Protein AF-A0A2S5KNT3-F1 (afdb_monomer)

Foldseek 3Di:
DDPDDDDPPPPPPPQAALVLLVVLCVVFPVVFEALPQCGDVHGHLQQQQQAFFPPRPPDDFWPQRVPLGDRDHLVLQLVCQCAVCVSGPRGPDGHHDVDSNSSSNNRSNSVVSYPDD

Structure (mmCIF, N/CA/C/O backbone):
data_AF-A0A2S5KNT3-F1
#
_entry.id   AF-A0A2S5KNT3-F1
#
loop_
_atom_site.group_PDB
_atom_site.id
_atom_site.type_symbol
_atom_site.label_atom_id
_atom_site.label_alt_id
_atom_site.label_comp_id
_atom_site.label_asym_id
_atom_site.label_entity_id
_atom_site.label_seq_id
_atom_site.pdbx_PDB_ins_code
_atom_site.Cartn_x
_atom_site.Cartn_y
_atom_site.Cartn_z
_atom_site.occupancy
_atom_site.B_iso_or_equiv
_atom_site.auth_seq_id
_atom_site.auth_comp_id
_atom_site.auth_asym_id
_atom_site.auth_atom_id
_atom_site.pdbx_PDB_model_num
ATOM 1 N N . MET A 1 1 ? -24.097 -43.763 21.612 1.00 43.28 1 MET A N 1
ATOM 2 C CA . MET A 1 1 ? -24.177 -42.410 21.022 1.00 43.28 1 MET A CA 1
ATOM 3 C C . MET A 1 1 ? -22.873 -41.694 21.313 1.00 43.28 1 MET A C 1
ATOM 5 O O . MET A 1 1 ? -22.718 -41.144 22.391 1.00 43.28 1 MET A O 1
ATOM 9 N N . THR A 1 2 ? -21.913 -41.752 20.400 1.00 43.84 2 THR A N 1
ATOM 10 C CA . THR A 1 2 ? -20.693 -40.940 20.483 1.00 43.84 2 THR A CA 1
ATOM 11 C C . THR A 1 2 ? -20.613 -40.163 19.181 1.00 43.84 2 THR A C 1
ATOM 13 O O . THR A 1 2 ? -20.184 -40.697 18.163 1.00 43.84 2 THR A O 1
ATOM 16 N N . LEU A 1 3 ? -21.142 -38.936 19.194 1.00 51.50 3 LEU A N 1
ATOM 17 C CA . LEU A 1 3 ? -20.921 -37.983 18.114 1.00 51.50 3 LEU A CA 1
ATOM 18 C C . LEU A 1 3 ? -19.516 -37.414 18.296 1.00 51.50 3 LEU A C 1
ATOM 20 O O . LEU A 1 3 ? -19.284 -36.571 19.160 1.00 51.50 3 LEU A O 1
ATOM 24 N N . THR A 1 4 ? -18.576 -37.901 17.498 1.00 61.66 4 THR A N 1
ATOM 25 C CA . THR A 1 4 ? -17.258 -37.290 17.361 1.00 61.66 4 THR A CA 1
ATOM 26 C C . THR A 1 4 ? -17.425 -36.020 16.532 1.00 61.66 4 THR A C 1
ATOM 28 O O . THR A 1 4 ? -17.651 -36.086 15.325 1.00 61.66 4 THR A O 1
ATOM 31 N N . ALA A 1 5 ? -17.372 -34.858 17.181 1.00 61.88 5 ALA A N 1
ATOM 32 C CA . ALA A 1 5 ? -17.346 -33.574 16.496 1.00 61.88 5 ALA A CA 1
ATOM 33 C C . ALA A 1 5 ? -15.962 -33.375 15.859 1.00 61.88 5 ALA A C 1
ATOM 35 O O . ALA A 1 5 ? -14.953 -33.275 16.555 1.00 61.88 5 ALA A O 1
ATOM 36 N N . ILE A 1 6 ? -15.919 -33.344 14.528 1.00 67.56 6 ILE A N 1
ATOM 37 C CA . ILE A 1 6 ? -14.740 -32.944 13.759 1.00 67.56 6 ILE A CA 1
ATOM 38 C C . ILE A 1 6 ? -14.639 -31.422 13.867 1.00 67.56 6 ILE A C 1
ATOM 40 O O . ILE A 1 6 ? -15.461 -30.695 13.312 1.00 67.56 6 ILE A O 1
ATOM 44 N N . ALA A 1 7 ? -13.646 -30.942 14.612 1.00 60.62 7 ALA A N 1
ATOM 45 C CA . ALA A 1 7 ? -13.272 -29.539 14.605 1.00 60.62 7 ALA A CA 1
ATOM 46 C C . ALA A 1 7 ? -12.565 -29.235 13.277 1.00 60.62 7 ALA A C 1
ATOM 48 O O . ALA A 1 7 ? -11.429 -29.653 13.057 1.00 60.62 7 ALA A O 1
ATOM 49 N N . CYS A 1 8 ? -13.238 -28.510 12.383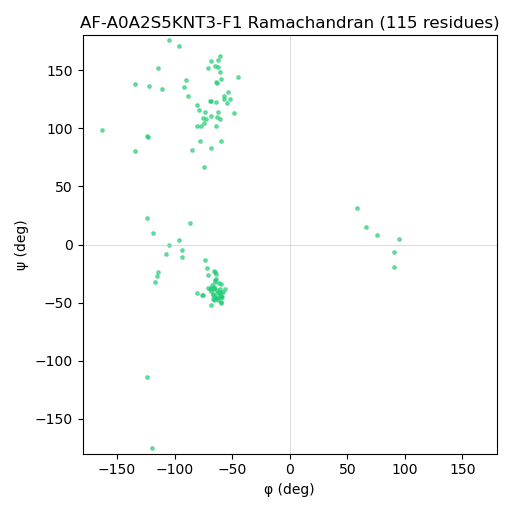 1.00 52.06 8 CYS A N 1
ATOM 50 C CA . CYS A 1 8 ? -12.571 -27.838 11.276 1.00 52.06 8 CYS A CA 1
ATOM 51 C C . CYS A 1 8 ? -11.643 -26.773 11.868 1.00 52.06 8 CYS A C 1
ATOM 53 O O . CYS A 1 8 ? -12.096 -25.705 12.277 1.00 52.06 8 CYS A O 1
ATOM 55 N N . ALA A 1 9 ? -10.346 -27.068 11.920 1.00 53.91 9 ALA A N 1
ATOM 56 C CA . ALA A 1 9 ? -9.316 -26.063 12.122 1.00 53.91 9 ALA A CA 1
ATOM 57 C C . ALA A 1 9 ? -9.271 -25.180 10.868 1.00 53.91 9 ALA A C 1
ATOM 59 O O . ALA A 1 9 ? -8.502 -25.418 9.940 1.00 53.91 9 ALA A O 1
ATOM 60 N N . GLY A 1 10 ? -10.159 -24.188 10.809 1.00 47.50 10 GLY A N 1
ATOM 61 C CA . GLY A 1 10 ? -9.961 -23.056 9.923 1.00 47.50 10 GLY A CA 1
ATOM 62 C C . GLY A 1 10 ? -8.690 -22.361 10.382 1.00 47.50 10 GLY A C 1
ATOM 63 O O . GLY A 1 10 ? -8.642 -21.857 11.503 1.00 47.50 10 GLY A O 1
ATOM 64 N N . SER A 1 11 ? -7.652 -22.382 9.549 1.00 46.19 11 SER A N 1
ATOM 65 C CA . SER A 1 11 ? -6.471 -21.546 9.725 1.00 46.19 11 SER A CA 1
ATOM 66 C C . SER A 1 11 ? -6.924 -20.091 9.702 1.00 46.19 11 SER A C 1
ATOM 68 O O . SER A 1 11 ? -7.007 -19.468 8.646 1.00 46.19 11 SER A O 1
ATOM 70 N N . ALA A 1 12 ? -7.267 -19.551 10.867 1.00 49.72 12 ALA A N 1
ATOM 71 C CA . ALA A 1 12 ? -7.262 -18.122 11.063 1.00 49.72 12 ALA A CA 1
ATOM 72 C C . ALA A 1 12 ? -5.812 -17.698 10.818 1.00 49.72 12 ALA A C 1
ATOM 74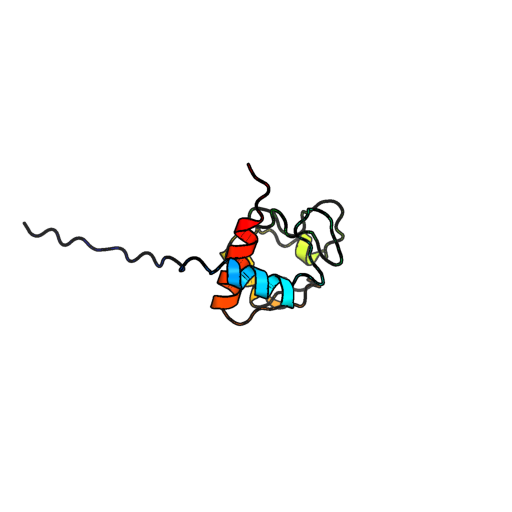 O O . ALA A 1 12 ? -4.934 -18.031 11.616 1.00 49.72 12 ALA A O 1
ATOM 75 N N . LEU A 1 13 ? -5.541 -17.024 9.695 1.00 54.09 13 LEU A N 1
ATOM 76 C CA . LEU A 1 13 ? -4.387 -16.134 9.641 1.00 54.09 13 LEU A CA 1
ATOM 77 C C . LEU A 1 13 ? -4.493 -15.294 10.913 1.00 54.09 13 LEU A C 1
ATOM 79 O O . LEU A 1 13 ? -5.486 -14.585 11.087 1.00 54.09 13 LEU A O 1
ATOM 83 N N . ALA A 1 14 ? -3.551 -15.459 11.842 1.00 56.34 14 ALA A N 1
ATOM 84 C CA . ALA A 1 14 ? -3.500 -14.603 13.013 1.00 56.34 14 ALA A CA 1
ATOM 85 C C . ALA A 1 14 ? -3.534 -13.157 12.501 1.00 56.34 14 ALA A C 1
ATOM 87 O O . ALA A 1 14 ? -2.768 -12.807 11.602 1.00 56.34 14 ALA A O 1
ATOM 88 N N . ALA A 1 15 ? -4.489 -12.363 12.985 1.00 73.25 15 ALA A N 1
ATOM 89 C CA . ALA A 1 15 ? -4.588 -10.963 12.602 1.00 73.25 15 ALA A CA 1
ATOM 90 C C . ALA A 1 15 ? -3.251 -10.285 12.945 1.00 73.25 15 ALA A C 1
ATOM 92 O O . ALA A 1 15 ? -2.785 -10.424 14.075 1.00 73.25 15 ALA A O 1
ATOM 93 N N . GLY A 1 16 ? -2.614 -9.634 11.966 1.00 91.94 16 GLY A N 1
ATOM 94 C CA . GLY A 1 16 ? -1.325 -8.966 12.165 1.00 91.94 16 GLY A CA 1
ATOM 95 C C . GLY A 1 16 ? -1.394 -7.851 13.214 1.00 91.94 16 GLY A C 1
ATOM 96 O O . GLY A 1 16 ? -2.473 -7.344 13.540 1.00 91.94 16 GLY A O 1
ATOM 97 N N . ASP A 1 17 ? -0.239 -7.443 13.733 1.00 97.44 17 ASP A N 1
ATOM 98 C CA . ASP A 1 17 ? -0.103 -6.321 14.661 1.00 97.44 17 ASP A CA 1
ATOM 99 C C . ASP A 1 17 ? -0.098 -4.994 13.886 1.00 97.44 17 ASP A C 1
ATOM 101 O O . ASP A 1 17 ? 0.904 -4.580 13.304 1.00 97.44 17 ASP A O 1
ATOM 105 N N . ALA A 1 18 ? -1.228 -4.284 13.896 1.00 97.44 18 ALA A N 1
ATOM 106 C CA . ALA A 1 18 ? -1.355 -2.990 13.223 1.00 97.44 18 ALA A CA 1
ATOM 107 C C . ALA A 1 18 ? -0.452 -1.889 13.821 1.00 97.44 18 ALA A C 1
ATOM 109 O O . ALA A 1 18 ? -0.130 -0.915 13.133 1.00 97.44 18 ALA A O 1
ATOM 110 N N . GLY A 1 19 ? -0.045 -2.011 15.089 1.00 97.94 19 GLY A N 1
ATOM 111 C CA . GLY A 1 19 ? 0.896 -1.097 15.731 1.00 97.94 19 GLY A CA 1
ATOM 112 C C . GLY A 1 19 ? 2.287 -1.232 15.123 1.00 97.94 19 GLY A C 1
ATOM 113 O O . GLY A 1 19 ? 2.836 -0.240 14.636 1.00 97.94 19 GLY A O 1
ATOM 114 N N . HIS A 1 20 ? 2.798 -2.462 15.060 1.00 98.44 20 HIS A N 1
ATOM 115 C CA . HIS A 1 20 ? 4.054 -2.768 14.372 1.00 98.44 20 HIS A CA 1
ATOM 116 C C . HIS A 1 20 ? 3.957 -2.487 12.861 1.00 98.44 20 HIS A C 1
ATOM 118 O O . HIS A 1 20 ? 4.846 -1.872 12.269 1.00 98.44 20 HIS A O 1
ATOM 124 N N . GLY A 1 21 ? 2.820 -2.804 12.239 1.00 98.50 21 GLY A N 1
ATOM 125 C CA . GLY A 1 21 ? 2.533 -2.484 10.841 1.00 98.50 21 GLY A CA 1
ATOM 126 C C . GLY A 1 21 ? 2.652 -0.996 10.510 1.00 98.50 21 GLY A C 1
ATOM 127 O O . GLY A 1 21 ? 3.175 -0.633 9.454 1.00 98.50 21 GLY A O 1
ATOM 128 N N . ARG A 1 22 ? 2.234 -0.111 11.423 1.00 98.56 22 ARG A N 1
ATOM 129 C CA . ARG A 1 22 ? 2.405 1.344 11.275 1.00 98.56 22 ARG A CA 1
ATOM 130 C C . ARG A 1 22 ? 3.879 1.756 11.302 1.00 98.56 22 ARG A C 1
ATOM 132 O O . ARG A 1 22 ? 4.273 2.676 10.578 1.00 98.56 22 ARG A O 1
ATOM 139 N N . GLU A 1 23 ? 4.691 1.118 12.138 1.00 98.69 23 GLU A N 1
ATOM 140 C CA . GLU A 1 23 ? 6.134 1.379 12.216 1.00 98.69 23 GLU A CA 1
ATOM 141 C C . GLU A 1 23 ? 6.828 0.950 10.919 1.00 98.69 23 GLU A C 1
ATOM 143 O O . GLU A 1 23 ? 7.546 1.749 10.310 1.00 98.69 23 GLU A O 1
ATOM 148 N N . LEU A 1 24 ? 6.515 -0.251 10.425 1.00 98.62 24 LEU A N 1
ATOM 149 C CA . LEU A 1 24 ? 6.991 -0.754 9.135 1.00 98.62 24 LEU A CA 1
ATOM 150 C C . LEU A 1 24 ? 6.556 0.147 7.972 1.00 98.62 24 LEU A C 1
ATOM 152 O O . LEU A 1 24 ? 7.378 0.495 7.123 1.00 98.62 24 LEU A O 1
ATOM 156 N N . PHE A 1 25 ? 5.295 0.586 7.956 1.00 98.56 25 PHE A N 1
ATOM 157 C CA . PHE A 1 25 ? 4.795 1.539 6.966 1.00 98.56 25 PHE A CA 1
ATOM 158 C C . PHE A 1 25 ? 5.586 2.849 6.996 1.00 98.56 25 PHE A C 1
ATOM 160 O O . PHE A 1 25 ? 5.976 3.377 5.952 1.00 98.56 25 PHE A O 1
ATOM 167 N N . THR A 1 26 ? 5.848 3.378 8.192 1.00 98.31 26 THR A N 1
ATOM 168 C CA . THR A 1 26 ? 6.632 4.606 8.362 1.00 98.31 26 THR A CA 1
ATOM 169 C C . THR A 1 26 ? 8.034 4.427 7.790 1.00 98.31 26 THR A C 1
ATOM 171 O O . THR A 1 26 ? 8.488 5.280 7.029 1.00 98.31 26 THR A O 1
ATOM 174 N N . ALA A 1 27 ? 8.687 3.302 8.081 1.00 98.25 27 ALA A N 1
ATOM 175 C CA . ALA A 1 27 ? 10.046 3.021 7.636 1.00 98.25 27 ALA A CA 1
ATOM 176 C C . ALA A 1 27 ? 10.166 2.749 6.125 1.00 98.25 27 ALA A C 1
ATOM 178 O O . ALA A 1 27 ? 11.151 3.155 5.512 1.00 98.25 27 ALA A O 1
ATOM 179 N N . GLN A 1 28 ? 9.189 2.063 5.522 1.00 97.81 28 GLN A N 1
ATOM 180 C CA . GLN A 1 28 ? 9.333 1.499 4.170 1.00 97.81 28 GLN A CA 1
ATOM 181 C C . GLN A 1 28 ? 8.408 2.126 3.118 1.00 97.81 28 GLN A C 1
ATOM 183 O O . GLN A 1 28 ? 8.712 2.075 1.927 1.00 97.81 28 GLN A O 1
ATOM 188 N N . CYS A 1 29 ? 7.280 2.715 3.522 1.00 98.25 29 CYS A N 1
ATOM 189 C CA . CYS A 1 29 ? 6.218 3.142 2.603 1.00 98.25 29 CYS A CA 1
ATOM 190 C C . CYS A 1 29 ? 5.993 4.661 2.605 1.00 98.25 29 CYS A C 1
ATOM 192 O O . CYS A 1 29 ? 5.649 5.232 1.566 1.00 98.25 29 CYS A O 1
ATOM 194 N N . SER A 1 30 ? 6.197 5.324 3.748 1.00 97.81 30 SER A N 1
ATOM 195 C CA . SER A 1 30 ? 5.799 6.728 3.955 1.00 97.81 30 SER A CA 1
ATOM 196 C C . SER A 1 30 ? 6.545 7.744 3.082 1.00 97.81 30 SER A C 1
ATOM 198 O O . SER A 1 30 ? 6.015 8.816 2.796 1.00 97.81 30 SER A O 1
ATOM 200 N N . ALA A 1 31 ? 7.736 7.394 2.587 1.00 97.50 31 ALA A N 1
ATOM 201 C CA . ALA A 1 31 ? 8.487 8.228 1.648 1.00 97.50 31 ALA A CA 1
ATOM 202 C C . ALA A 1 31 ? 7.760 8.413 0.303 1.00 97.50 31 ALA A C 1
ATOM 204 O O . ALA A 1 31 ? 7.976 9.408 -0.388 1.00 97.50 31 ALA A O 1
ATOM 205 N N . CYS A 1 32 ? 6.895 7.463 -0.067 1.00 98.12 32 CYS A N 1
ATOM 206 C CA . CYS A 1 32 ? 6.175 7.477 -1.337 1.00 98.12 32 CYS A CA 1
ATOM 207 C C . CYS A 1 32 ? 4.662 7.607 -1.172 1.00 98.12 32 CYS A C 1
ATOM 209 O O . CYS A 1 32 ? 4.003 8.108 -2.081 1.00 98.12 32 CYS A O 1
ATOM 211 N N . HIS A 1 33 ? 4.108 7.163 -0.046 1.00 98.19 33 HIS A N 1
ATOM 212 C CA . HIS A 1 33 ? 2.670 7.048 0.156 1.00 98.19 33 HIS A CA 1
ATOM 213 C C . HIS A 1 33 ? 2.190 7.845 1.361 1.00 98.19 33 HIS A C 1
ATOM 215 O O . HIS A 1 33 ? 2.755 7.775 2.449 1.00 98.19 33 HIS A O 1
ATOM 221 N N . THR A 1 34 ? 1.071 8.540 1.180 1.00 97.12 34 THR A N 1
ATOM 222 C CA . THR A 1 34 ? 0.338 9.181 2.275 1.00 97.12 34 THR A CA 1
ATOM 223 C C . THR A 1 34 ? -0.800 8.287 2.766 1.00 97.12 34 THR A C 1
ATOM 225 O O . THR A 1 34 ? -1.189 7.319 2.108 1.00 97.12 34 THR A O 1
ATOM 228 N N . THR A 1 35 ? -1.416 8.685 3.876 1.00 96.81 35 THR A N 1
ATOM 229 C CA . THR A 1 35 ? -2.645 8.085 4.419 1.00 96.81 35 THR A CA 1
ATOM 230 C C . THR A 1 35 ? -3.761 9.121 4.617 1.00 96.81 35 THR A C 1
ATOM 232 O O . THR A 1 35 ? -4.668 8.910 5.412 1.00 96.81 35 THR A O 1
ATOM 235 N 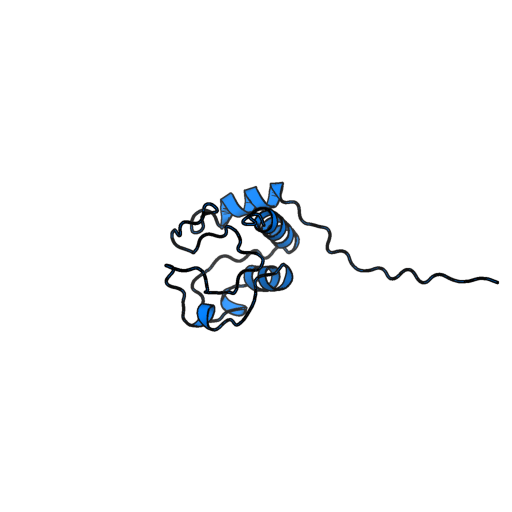N . ASN A 1 36 ? -3.707 10.248 3.892 1.00 94.12 36 ASN A N 1
ATOM 236 C CA . ASN A 1 36 ? -4.607 11.400 4.064 1.00 94.12 36 ASN A CA 1
ATOM 237 C C . ASN A 1 36 ? -5.467 11.735 2.826 1.00 94.12 36 ASN A C 1
ATOM 239 O O . ASN A 1 36 ? -6.085 12.794 2.778 1.00 94.12 36 ASN A O 1
ATOM 243 N N . GLY A 1 37 ? -5.476 10.870 1.808 1.00 92.56 37 GLY A N 1
ATOM 244 C CA . GLY A 1 37 ? -6.224 11.055 0.560 1.00 92.56 37 GLY A CA 1
ATOM 245 C C . GLY A 1 37 ? -5.468 11.764 -0.565 1.00 92.56 37 GLY A C 1
ATOM 246 O O . GLY A 1 37 ? -5.822 11.578 -1.727 1.00 92.56 37 GLY A O 1
ATOM 247 N N . SER A 1 38 ? -4.391 12.492 -0.270 1.00 92.69 38 SER A N 1
ATOM 248 C CA . SER A 1 38 ? -3.602 13.199 -1.289 1.00 92.69 38 SER A CA 1
ATOM 249 C C . SER A 1 38 ? -2.446 12.338 -1.809 1.00 92.69 38 SER A C 1
ATOM 251 O O . SER A 1 38 ? -1.754 11.727 -1.000 1.00 92.69 38 SER A O 1
ATOM 253 N N . PRO A 1 39 ? -2.175 12.267 -3.123 1.00 94.50 39 PRO A N 1
ATOM 254 C CA . PRO A 1 39 ? -1.012 11.541 -3.634 1.00 94.50 39 PRO A CA 1
ATOM 255 C C . PRO A 1 39 ? 0.316 12.229 -3.266 1.00 94.50 39 PRO A C 1
ATOM 257 O O . PRO A 1 39 ? 0.350 13.431 -3.002 1.00 94.50 39 PRO A O 1
ATOM 260 N N . LEU A 1 40 ? 1.407 11.458 -3.279 1.00 93.88 40 LEU A N 1
ATOM 261 C CA . LEU A 1 40 ? 2.789 11.943 -3.175 1.00 93.88 40 LEU A CA 1
ATOM 262 C C . LEU A 1 40 ? 3.580 11.429 -4.392 1.00 93.88 40 LEU A C 1
ATOM 264 O O . LEU A 1 40 ? 3.262 11.806 -5.517 1.00 93.88 40 LEU A O 1
ATOM 268 N N . VAL A 1 41 ? 4.569 10.548 -4.200 1.00 94.94 41 VAL A N 1
ATOM 269 C CA . VAL A 1 41 ? 5.241 9.831 -5.300 1.00 94.94 41 VAL A CA 1
ATOM 270 C C . VAL A 1 41 ?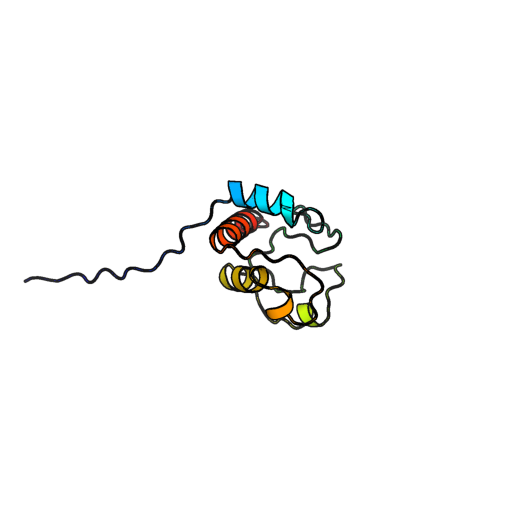 4.330 8.711 -5.803 1.00 94.94 41 VAL A C 1
ATOM 272 O O . VAL A 1 41 ? 4.171 8.514 -7.005 1.00 94.94 41 VAL A O 1
ATOM 275 N N . GLY A 1 42 ? 3.712 7.990 -4.869 1.00 95.56 42 GLY A N 1
ATOM 276 C CA . GLY A 1 42 ? 2.650 7.027 -5.107 1.00 95.56 42 GLY A CA 1
ATOM 277 C C . GLY A 1 42 ? 1.273 7.569 -4.698 1.00 95.56 42 GLY A C 1
ATOM 278 O O . GLY A 1 42 ? 1.153 8.668 -4.145 1.00 95.56 42 GLY A O 1
ATOM 279 N N . PRO A 1 43 ? 0.200 6.800 -4.954 1.00 97.06 43 PRO A N 1
ATOM 280 C CA . PRO A 1 43 ? -1.145 7.142 -4.499 1.00 97.06 43 PRO A CA 1
ATOM 281 C C . PRO A 1 43 ? -1.248 7.189 -2.973 1.00 97.06 43 PRO A C 1
ATOM 283 O O . PRO A 1 43 ? -0.488 6.525 -2.267 1.00 97.06 43 PRO A O 1
ATOM 286 N N . SER A 1 44 ? -2.261 7.886 -2.456 1.00 97.44 44 SER A N 1
ATOM 287 C CA . SER A 1 44 ? -2.638 7.714 -1.053 1.00 97.44 44 SER A CA 1
ATOM 288 C C . SER A 1 44 ? -3.122 6.285 -0.791 1.00 97.44 44 SER A C 1
ATOM 290 O O . SER A 1 44 ? -3.864 5.707 -1.594 1.00 97.44 44 SER A O 1
ATOM 292 N N . LEU A 1 45 ? -2.723 5.716 0.345 1.00 97.94 45 LEU A N 1
ATOM 293 C CA . LEU A 1 45 ? -3.134 4.382 0.788 1.00 97.94 45 LEU A CA 1
ATOM 294 C C . LEU A 1 45 ? -4.320 4.410 1.765 1.00 97.94 45 LEU A C 1
ATOM 296 O O . LEU A 1 45 ? -4.777 3.358 2.201 1.00 97.94 45 LEU A O 1
ATOM 300 N N . MET A 1 46 ? -4.888 5.592 2.032 1.00 97.00 46 MET A N 1
ATOM 301 C CA . MET A 1 46 ? -6.195 5.708 2.687 1.00 97.00 46 MET A CA 1
ATOM 302 C C . MET A 1 46 ? -7.254 4.953 1.874 1.00 97.00 46 MET A C 1
ATOM 304 O O . MET A 1 46 ? -7.349 5.153 0.661 1.00 97.00 46 MET A O 1
ATOM 308 N N . GLY A 1 47 ? -8.006 4.060 2.518 1.00 96.31 47 GLY A N 1
ATOM 309 C CA . GLY A 1 47 ? -9.015 3.210 1.882 1.00 96.31 47 GLY A CA 1
ATOM 310 C C . GLY A 1 47 ? -8.462 2.325 0.762 1.00 96.31 47 GLY A C 1
ATOM 311 O O . GLY A 1 47 ? -9.141 2.129 -0.242 1.00 96.31 47 GLY A O 1
ATOM 312 N N . VAL A 1 48 ? -7.199 1.880 0.846 1.00 97.75 48 VAL A N 1
ATOM 313 C CA . VAL A 1 48 ? -6.627 0.995 -0.184 1.00 97.75 48 VAL A CA 1
ATOM 314 C C . VAL A 1 48 ? -7.254 -0.392 -0.152 1.00 97.75 48 VAL A C 1
ATOM 316 O O . VAL A 1 48 ? -7.524 -0.947 -1.211 1.00 97.75 48 VAL A O 1
ATOM 319 N N . VAL A 1 49 ? -7.536 -0.927 1.038 1.00 97.25 49 VAL A N 1
ATOM 320 C CA . VAL A 1 49 ? -8.229 -2.208 1.187 1.00 97.25 49 VAL A CA 1
ATOM 321 C C . VAL A 1 49 ? -9.673 -2.045 0.707 1.00 97.25 49 VAL A C 1
ATOM 323 O O . VAL A 1 49 ? -10.392 -1.167 1.177 1.00 97.25 49 VAL A O 1
ATOM 326 N N . GLY A 1 50 ? -10.075 -2.869 -0.256 1.00 96.38 50 GLY A N 1
ATOM 327 C CA . GLY A 1 50 ? -11.346 -2.805 -0.976 1.00 96.38 50 GLY A CA 1
ATOM 328 C C . GLY A 1 50 ? -11.313 -1.955 -2.251 1.00 96.38 50 GLY A C 1
ATOM 329 O O . GLY A 1 50 ? -12.284 -1.959 -3.006 1.00 96.38 50 GLY A O 1
ATOM 330 N N . ARG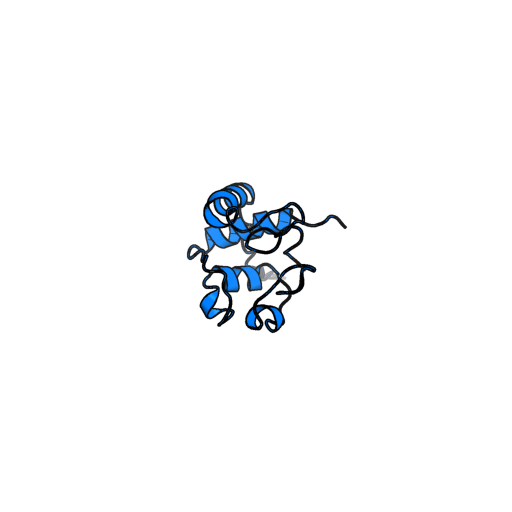 A 1 51 ? -10.214 -1.246 -2.542 1.00 97.38 51 ARG A N 1
ATOM 331 C CA . ARG A 1 51 ? -10.088 -0.433 -3.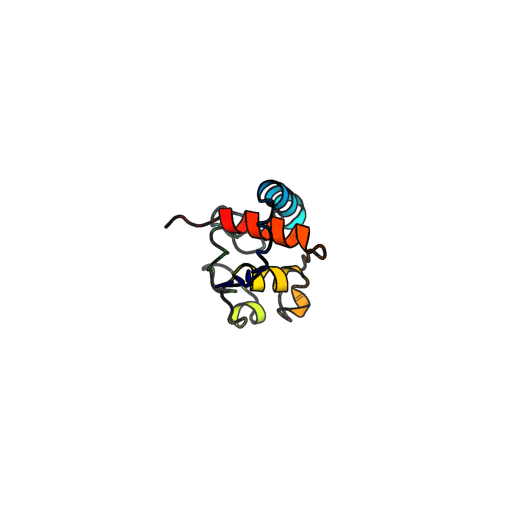759 1.00 97.38 51 ARG A CA 1
ATOM 332 C C . ARG A 1 51 ? -9.504 -1.247 -4.910 1.00 97.38 51 ARG A C 1
ATOM 334 O O . ARG A 1 51 ? -8.563 -2.013 -4.730 1.00 97.38 51 ARG A O 1
ATOM 341 N N . HIS A 1 52 ? -10.009 -1.014 -6.119 1.00 98.00 52 HIS A N 1
ATOM 342 C CA . HIS A 1 52 ? -9.440 -1.597 -7.331 1.00 98.00 52 HIS A CA 1
ATOM 343 C C . HIS A 1 52 ? -8.009 -1.093 -7.581 1.00 98.00 52 HIS A C 1
ATOM 345 O O . HIS A 1 52 ? -7.720 0.099 -7.398 1.00 98.00 52 HIS A O 1
ATOM 351 N N . ALA A 1 53 ? -7.103 -1.959 -8.022 1.00 97.94 53 ALA A N 1
ATOM 352 C CA . ALA A 1 53 ? -5.751 -1.547 -8.373 1.00 97.94 53 ALA A CA 1
ATOM 353 C C . ALA A 1 53 ? -5.765 -0.492 -9.493 1.00 97.94 53 ALA A C 1
ATOM 355 O O . ALA A 1 53 ? -6.621 -0.492 -10.375 1.00 97.94 53 ALA A O 1
ATOM 356 N N . GLY A 1 54 ? -4.849 0.478 -9.402 1.00 97.25 54 GLY A N 1
ATOM 357 C CA . GLY A 1 54 ? -4.702 1.522 -10.418 1.00 97.25 54 GLY A CA 1
ATOM 358 C C . GLY A 1 54 ? -5.874 2.506 -10.555 1.00 97.25 54 GLY A C 1
ATOM 359 O O . GLY A 1 54 ? -5.935 3.208 -11.562 1.00 97.25 54 GLY A O 1
ATOM 360 N N . SER A 1 55 ? -6.796 2.573 -9.584 1.00 96.38 55 SER A N 1
ATOM 361 C CA . SER A 1 55 ? -8.075 3.292 -9.747 1.00 96.38 55 SER A CA 1
ATOM 362 C C . SER A 1 55 ? -8.220 4.621 -8.993 1.00 96.38 55 SER A C 1
ATOM 364 O O . SER A 1 55 ? -9.196 5.334 -9.215 1.00 96.38 55 SER A O 1
ATOM 366 N N . LEU A 1 56 ? -7.278 4.996 -8.113 1.00 95.50 56 LEU A N 1
ATOM 367 C CA . LEU A 1 56 ? -7.369 6.288 -7.412 1.00 95.50 56 LEU A CA 1
ATOM 368 C C . LEU A 1 56 ? -7.278 7.447 -8.418 1.00 95.50 56 LEU A C 1
ATOM 370 O O . LEU A 1 56 ? -6.290 7.566 -9.145 1.00 95.50 56 LEU A O 1
ATOM 374 N N . ALA A 1 57 ? -8.293 8.309 -8.440 1.00 91.62 57 ALA A N 1
ATOM 375 C CA . ALA A 1 57 ? -8.348 9.446 -9.351 1.00 91.62 57 ALA A CA 1
ATOM 376 C C . ALA A 1 57 ? -7.166 10.413 -9.146 1.00 91.62 57 ALA A C 1
ATOM 378 O O . ALA A 1 57 ? -6.660 10.579 -8.038 1.00 91.62 57 ALA A O 1
ATOM 379 N N . GLY A 1 58 ? -6.733 11.064 -10.230 1.00 89.12 58 GLY A N 1
ATOM 380 C CA . GLY A 1 58 ? -5.655 12.060 -10.190 1.00 89.12 58 GLY A CA 1
ATOM 381 C C . GLY A 1 58 ? -4.238 11.487 -10.058 1.00 89.12 58 GLY A C 1
ATOM 382 O O . GLY A 1 58 ? -3.296 12.256 -9.891 1.00 89.12 58 GLY A O 1
ATOM 383 N N . VAL A 1 59 ? -4.065 10.162 -10.152 1.00 93.69 59 VAL A N 1
ATOM 384 C CA . VAL A 1 59 ? -2.756 9.494 -10.089 1.00 93.69 59 VAL A CA 1
ATOM 385 C C . VAL A 1 59 ? -2.377 8.898 -11.444 1.00 93.69 59 VAL A C 1
ATOM 387 O O . VAL A 1 59 ? -3.158 8.194 -12.086 1.00 93.69 59 VAL A O 1
ATOM 390 N N . ASN A 1 60 ? -1.134 9.134 -11.865 1.00 93.38 60 ASN A N 1
ATOM 391 C CA . ASN A 1 60 ? -0.574 8.572 -13.092 1.00 93.38 60 ASN A CA 1
ATOM 392 C C . ASN A 1 60 ? -0.003 7.170 -12.846 1.00 93.38 60 ASN A C 1
ATOM 394 O O . ASN A 1 60 ? 1.198 6.991 -12.667 1.00 93.38 60 ASN A O 1
ATOM 398 N N . TYR A 1 61 ? -0.875 6.163 -12.838 1.00 96.75 61 TYR A N 1
ATOM 399 C CA . TYR A 1 61 ? -0.456 4.762 -12.756 1.00 96.75 61 TYR A CA 1
ATOM 400 C C . TYR A 1 61 ? 0.205 4.264 -14.043 1.00 96.75 61 TYR A C 1
ATOM 402 O O . TYR A 1 61 ? -0.152 4.695 -15.145 1.00 96.75 61 TYR A O 1
ATOM 410 N N . THR A 1 62 ? 1.095 3.278 -13.903 1.00 97.50 62 THR A N 1
ATOM 411 C CA . THR A 1 62 ? 1.601 2.507 -15.043 1.00 97.50 62 THR A CA 1
ATOM 412 C C . THR A 1 62 ? 0.463 1.746 -15.721 1.00 97.50 62 THR A C 1
ATOM 414 O O . THR A 1 62 ? -0.530 1.382 -15.085 1.00 97.50 62 THR A O 1
ATOM 417 N N . GLN A 1 63 ? 0.610 1.466 -17.020 1.00 97.81 63 GLN A N 1
ATOM 418 C CA . GLN A 1 63 ? -0.382 0.671 -17.748 1.00 97.81 63 GLN A CA 1
ATOM 419 C C . GLN A 1 63 ? -0.544 -0.728 -17.136 1.00 97.81 63 GLN A C 1
ATOM 421 O O . GLN A 1 63 ? -1.659 -1.244 -17.089 1.00 97.81 63 GLN A O 1
ATOM 426 N N . ALA A 1 64 ? 0.546 -1.302 -16.615 1.00 97.94 64 ALA A N 1
ATOM 427 C CA . ALA A 1 64 ? 0.529 -2.583 -15.921 1.00 97.94 64 ALA A CA 1
ATOM 428 C C . ALA A 1 64 ? -0.398 -2.551 -14.697 1.00 97.94 64 ALA A C 1
ATOM 430 O O . ALA A 1 64 ? -1.291 -3.385 -14.606 1.00 97.94 64 ALA A O 1
ATOM 431 N N . LEU A 1 65 ? -0.271 -1.549 -13.814 1.00 97.19 65 LEU A N 1
ATOM 432 C CA . LEU A 1 65 ? -1.148 -1.436 -12.642 1.00 97.19 65 LEU A CA 1
ATOM 433 C C . LEU A 1 65 ? -2.609 -1.164 -13.011 1.00 97.19 65 LEU A C 1
ATOM 435 O O . LEU A 1 65 ? -3.497 -1.685 -12.351 1.00 97.19 65 LEU A O 1
ATOM 439 N N . LYS A 1 66 ? -2.866 -0.356 -14.050 1.00 96.94 66 LYS A N 1
ATOM 440 C CA . LYS A 1 66 ? -4.237 -0.090 -14.529 1.00 96.94 66 LYS A CA 1
ATOM 441 C C . LYS A 1 66 ? -4.916 -1.335 -15.096 1.00 96.94 66 LYS A C 1
ATOM 443 O O . LYS A 1 66 ? -6.134 -1.431 -15.050 1.00 96.94 66 LYS A O 1
ATOM 448 N N . SER A 1 67 ? -4.126 -2.246 -15.660 1.00 97.25 67 SER A N 1
ATOM 449 C CA . SER A 1 67 ? -4.613 -3.494 -16.261 1.00 97.25 67 SER A CA 1
ATOM 450 C C . SER A 1 67 ? -4.591 -4.662 -15.269 1.00 97.25 67 SER A C 1
ATOM 452 O O . SER A 1 67 ? -5.022 -5.758 -15.615 1.00 97.25 67 SER A O 1
ATOM 454 N N . TYR A 1 68 ? -4.065 -4.448 -14.058 1.00 95.81 68 TYR A N 1
ATOM 455 C CA . TYR A 1 68 ? -4.031 -5.443 -12.994 1.00 95.81 68 TYR A CA 1
ATOM 456 C C . TYR A 1 68 ? -5.420 -5.510 -12.350 1.00 95.81 68 TYR A C 1
ATOM 458 O O . TYR A 1 68 ? -5.736 -4.743 -11.445 1.00 95.81 68 TYR A O 1
ATOM 466 N N . ASP A 1 69 ? -6.276 -6.371 -12.900 1.00 96.19 69 ASP A N 1
ATOM 467 C CA . ASP A 1 69 ? -7.711 -6.468 -12.605 1.00 96.19 69 ASP A CA 1
ATOM 468 C C . ASP A 1 69 ? -7.992 -7.127 -11.243 1.00 96.19 69 ASP A C 1
ATOM 470 O O . ASP A 1 69 ? -8.450 -8.264 -11.144 1.00 96.19 69 ASP A O 1
ATOM 474 N N . VAL A 1 70 ? -7.606 -6.434 -10.171 1.00 97.75 70 VAL A N 1
ATOM 475 C CA . VAL A 1 70 ? -7.661 -6.926 -8.793 1.00 97.75 70 VAL A CA 1
ATOM 476 C C . VAL A 1 70 ? -8.239 -5.857 -7.874 1.00 97.75 70 VAL A C 1
ATOM 478 O O . VAL A 1 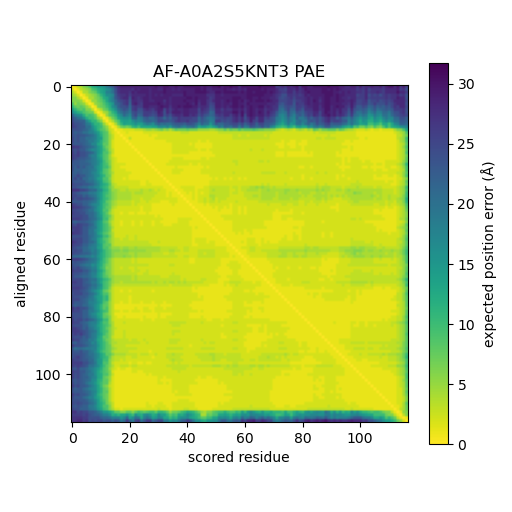70 ? -7.869 -4.682 -7.932 1.00 97.75 70 VAL A O 1
ATOM 481 N N . VAL A 1 71 ? -9.101 -6.290 -6.957 1.00 98.31 71 VAL A N 1
ATOM 482 C CA . VAL A 1 71 ? -9.480 -5.521 -5.768 1.00 98.31 71 VAL A CA 1
ATOM 483 C C . VAL A 1 71 ? -8.493 -5.842 -4.654 1.00 98.31 71 VAL A C 1
ATOM 485 O O . VAL A 1 71 ? -8.279 -7.012 -4.348 1.00 98.31 71 VAL A O 1
ATOM 488 N N 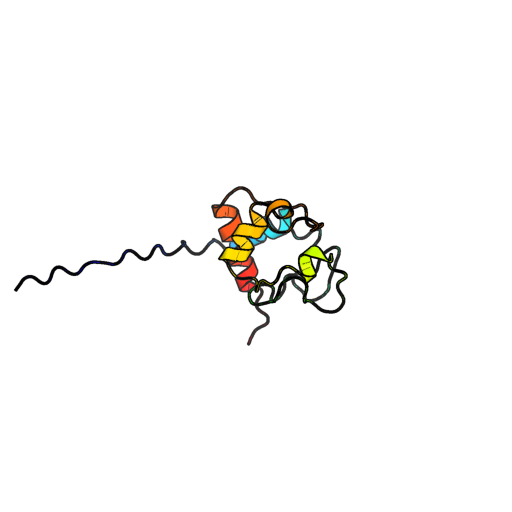. TRP A 1 72 ? -7.901 -4.817 -4.041 1.00 98.06 72 TRP A N 1
ATOM 489 C CA . TRP A 1 72 ? -6.952 -5.021 -2.953 1.00 98.06 72 TRP A CA 1
ATOM 490 C C . TRP A 1 72 ? -7.644 -5.570 -1.707 1.00 98.06 72 TRP A C 1
ATOM 492 O O . TRP A 1 72 ? -8.374 -4.870 -1.014 1.00 98.06 72 TRP A O 1
ATOM 502 N N . ASP A 1 73 ? -7.359 -6.816 -1.390 1.00 97.38 73 ASP A N 1
ATOM 503 C CA . ASP A 1 73 ? -7.676 -7.496 -0.142 1.00 97.38 73 ASP A CA 1
ATOM 504 C C . ASP A 1 73 ? -6.379 -7.964 0.539 1.00 97.38 73 ASP A C 1
ATOM 506 O O . ASP A 1 73 ? -5.273 -7.665 0.084 1.00 97.38 73 ASP A O 1
ATOM 510 N N . ALA A 1 74 ? -6.490 -8.695 1.650 1.00 96.62 74 ALA A N 1
ATOM 511 C CA . ALA A 1 74 ? -5.307 -9.178 2.359 1.00 96.62 74 ALA A CA 1
ATOM 512 C C . ALA A 1 74 ? -4.433 -10.109 1.495 1.00 96.62 74 ALA A C 1
ATOM 514 O O . ALA A 1 74 ? -3.211 -10.019 1.552 1.00 96.62 74 ALA A O 1
ATOM 515 N N . ALA A 1 75 ? -5.032 -10.974 0.672 1.00 97.81 75 ALA A N 1
ATOM 516 C CA . ALA A 1 75 ? -4.300 -11.973 -0.108 1.00 97.81 75 ALA A CA 1
ATOM 517 C C . ALA A 1 75 ? -3.568 -11.354 -1.310 1.00 97.81 75 ALA A C 1
ATOM 519 O O . ALA A 1 75 ? -2.402 -11.660 -1.582 1.00 97.81 75 ALA A O 1
ATOM 520 N N . SER A 1 76 ? -4.236 -10.451 -2.023 1.00 98.50 76 SER A N 1
ATOM 521 C CA . SER A 1 76 ? -3.647 -9.711 -3.140 1.00 98.50 76 SER A CA 1
ATOM 522 C C . SER A 1 76 ? -2.575 -8.728 -2.675 1.00 98.50 76 SER A C 1
ATOM 524 O O . SER A 1 76 ? -1.545 -8.610 -3.343 1.00 98.50 76 SER A O 1
ATOM 526 N N . LEU A 1 77 ? -2.755 -8.077 -1.519 1.00 98.44 77 LEU A N 1
ATOM 527 C CA . LEU A 1 77 ? -1.710 -7.251 -0.910 1.00 98.44 77 LEU A CA 1
ATOM 528 C C . LEU A 1 77 ? -0.516 -8.096 -0.456 1.00 98.44 77 LEU A C 1
ATOM 530 O O . LEU A 1 77 ? 0.614 -7.701 -0.724 1.00 98.44 77 LEU A O 1
ATOM 534 N N . ASP A 1 78 ? -0.731 -9.263 0.158 1.00 98.50 78 ASP A N 1
ATOM 535 C CA . ASP A 1 78 ? 0.361 -10.173 0.542 1.00 98.50 78 ASP A CA 1
ATOM 536 C C . ASP A 1 78 ? 1.178 -10.619 -0.682 1.00 98.50 78 ASP A C 1
ATOM 538 O O . ASP A 1 78 ? 2.410 -10.525 -0.690 1.00 98.50 78 ASP A O 1
ATOM 542 N N . THR A 1 79 ? 0.488 -11.000 -1.761 1.00 98.19 79 THR A N 1
ATOM 543 C CA . THR A 1 79 ? 1.114 -11.379 -3.037 1.00 98.19 79 THR A CA 1
ATOM 544 C C . THR A 1 79 ? 1.933 -10.224 -3.612 1.00 98.19 79 THR A C 1
ATOM 546 O O . THR A 1 79 ? 3.102 -10.394 -3.964 1.00 98.19 79 THR A O 1
ATOM 549 N N . PHE A 1 80 ? 1.344 -9.029 -3.680 1.00 98.50 80 PHE A N 1
ATOM 550 C CA . PHE A 1 80 ? 2.004 -7.858 -4.247 1.00 98.50 80 PHE A CA 1
ATOM 551 C C . PHE A 1 80 ? 3.203 -7.405 -3.409 1.00 98.50 80 PHE A C 1
ATOM 553 O O . PHE A 1 80 ? 4.269 -7.145 -3.961 1.00 98.50 80 PHE A O 1
ATOM 560 N N . LEU A 1 81 ? 3.066 -7.366 -2.081 1.00 98.44 81 LEU A N 1
ATOM 561 C CA . LEU A 1 81 ? 4.132 -6.964 -1.163 1.00 98.44 81 LEU A CA 1
ATOM 562 C C . LEU A 1 81 ? 5.244 -8.015 -1.053 1.00 98.44 81 LEU A C 1
ATOM 564 O O . LEU A 1 81 ? 6.361 -7.660 -0.685 1.00 98.44 81 LEU A O 1
ATOM 568 N N . THR A 1 82 ? 4.997 -9.279 -1.409 1.00 98.44 82 THR A N 1
ATOM 569 C CA . THR A 1 82 ? 6.066 -10.289 -1.510 1.00 98.44 82 THR A CA 1
ATOM 570 C C . THR A 1 82 ? 7.064 -9.921 -2.608 1.00 98.44 82 THR A C 1
ATOM 572 O O . THR A 1 82 ? 8.274 -9.992 -2.395 1.00 98.44 82 THR A O 1
ATOM 575 N N . SER A 1 83 ? 6.575 -9.521 -3.786 1.00 98.12 83 SER A N 1
ATOM 576 C CA . SER A 1 83 ? 7.414 -9.059 -4.896 1.00 98.12 83 SER A CA 1
ATOM 577 C C . SER A 1 83 ? 6.583 -8.282 -5.927 1.00 98.12 83 SER A C 1
ATOM 579 O O . SER A 1 83 ? 5.959 -8.896 -6.801 1.00 98.12 83 SER A O 1
ATOM 581 N N . PRO A 1 84 ? 6.592 -6.936 -5.892 1.00 98.00 84 PRO A N 1
ATOM 582 C CA . PRO A 1 84 ? 5.755 -6.133 -6.782 1.00 98.00 84 PRO A CA 1
ATOM 583 C C . PRO A 1 84 ? 6.063 -6.350 -8.262 1.00 98.00 84 PRO A C 1
ATOM 585 O O . PRO A 1 84 ? 5.150 -6.440 -9.078 1.00 98.00 84 PRO A O 1
ATOM 588 N N . PHE A 1 85 ? 7.346 -6.465 -8.617 1.00 98.00 85 PHE A N 1
ATOM 589 C CA . PHE A 1 85 ? 7.767 -6.651 -10.007 1.00 98.00 85 PHE A CA 1
ATOM 590 C C . PHE A 1 85 ? 7.426 -8.038 -10.555 1.00 98.00 85 PHE A C 1
ATOM 592 O O . PHE A 1 85 ? 7.248 -8.171 -11.764 1.00 98.00 85 PHE A O 1
ATOM 599 N N . ALA A 1 86 ? 7.316 -9.053 -9.692 1.00 97.81 86 ALA A N 1
ATOM 600 C CA . ALA A 1 86 ? 6.847 -10.373 -10.100 1.00 97.81 86 ALA A CA 1
ATOM 601 C C . ALA A 1 86 ? 5.315 -10.423 -10.192 1.00 97.81 86 ALA A C 1
ATOM 603 O O . ALA A 1 86 ? 4.784 -10.977 -11.150 1.00 97.81 86 ALA A O 1
ATOM 604 N N . ALA A 1 87 ? 4.614 -9.823 -9.226 1.00 97.25 87 ALA A N 1
ATOM 605 C CA . ALA A 1 87 ? 3.153 -9.796 -9.192 1.00 97.25 87 ALA A CA 1
ATOM 606 C C . ALA A 1 87 ? 2.559 -8.935 -10.318 1.00 97.25 87 ALA A C 1
ATOM 608 O O . ALA A 1 87 ? 1.568 -9.315 -10.937 1.00 97.25 87 ALA A O 1
ATOM 609 N N . VAL A 1 88 ? 3.177 -7.785 -10.607 1.00 98.12 88 VAL A N 1
ATOM 610 C CA . VAL A 1 88 ? 2.727 -6.846 -11.641 1.00 98.12 88 VAL A CA 1
ATOM 611 C C . VAL A 1 88 ? 3.919 -6.396 -12.492 1.00 98.12 88 VAL A C 1
ATOM 613 O O . VAL A 1 88 ? 4.455 -5.303 -12.281 1.00 98.12 88 VAL A O 1
ATOM 616 N N . PRO A 1 89 ? 4.363 -7.206 -13.470 1.00 98.19 89 PRO A N 1
ATOM 617 C CA . PRO A 1 89 ? 5.448 -6.821 -14.368 1.00 98.19 89 PRO A CA 1
ATOM 618 C C . PRO A 1 89 ? 5.157 -5.483 -15.063 1.00 98.19 89 PRO A C 1
ATOM 620 O O . PRO A 1 89 ? 4.141 -5.324 -15.737 1.00 98.19 89 PRO A O 1
ATOM 623 N N . GLY A 1 90 ? 6.041 -4.498 -14.876 1.00 97.62 90 GLY A N 1
ATOM 624 C CA . GLY A 1 90 ? 5.845 -3.121 -15.352 1.00 97.62 90 GLY A CA 1
ATOM 625 C C . GLY A 1 90 ? 5.239 -2.157 -14.322 1.00 97.62 90 GLY A C 1
ATOM 626 O O . GLY A 1 90 ? 4.964 -1.001 -14.654 1.00 97.62 90 GLY A O 1
ATOM 627 N N . THR A 1 91 ? 5.032 -2.583 -13.070 1.00 97.75 91 THR A N 1
ATOM 628 C CA . THR A 1 91 ? 4.911 -1.642 -11.945 1.00 97.75 91 THR A CA 1
ATOM 629 C C . THR A 1 91 ? 6.226 -0.897 -11.718 1.00 97.75 91 THR A C 1
ATOM 631 O O . THR A 1 91 ? 7.302 -1.401 -12.029 1.00 97.75 91 THR A O 1
ATOM 634 N N . THR A 1 92 ? 6.141 0.304 -11.153 1.00 96.38 92 THR A N 1
ATOM 635 C CA . THR A 1 92 ? 7.297 1.102 -10.721 1.00 96.38 92 THR A CA 1
ATOM 636 C C . THR A 1 92 ? 7.483 1.104 -9.205 1.00 96.38 92 THR A C 1
ATOM 638 O O . THR A 1 92 ? 8.419 1.735 -8.725 1.00 96.38 92 THR A O 1
ATOM 641 N N . MET A 1 93 ? 6.626 0.417 -8.438 1.00 97.31 93 MET A N 1
ATOM 642 C CA . MET A 1 93 ? 6.777 0.310 -6.984 1.00 97.31 93 MET A CA 1
ATOM 643 C C . MET A 1 93 ? 7.852 -0.736 -6.638 1.00 97.31 93 MET A C 1
ATOM 645 O O . MET A 1 93 ? 7.630 -1.911 -6.920 1.00 97.31 93 MET A O 1
ATOM 649 N N . PRO A 1 94 ? 8.989 -0.359 -6.019 1.00 95.75 94 PRO A N 1
ATOM 650 C CA . PRO A 1 94 ? 10.120 -1.272 -5.834 1.00 95.75 94 PRO A CA 1
ATOM 651 C C . PRO A 1 94 ? 10.121 -2.007 -4.487 1.00 95.75 94 PRO A C 1
ATOM 653 O O . PRO A 1 94 ? 10.936 -2.901 -4.277 1.00 95.75 94 PRO A O 1
ATOM 656 N N . ILE A 1 95 ? 9.262 -1.602 -3.549 1.00 96.56 95 ILE A N 1
ATOM 657 C CA . ILE A 1 95 ? 9.327 -2.059 -2.159 1.00 96.56 95 ILE A CA 1
ATOM 658 C C . ILE A 1 95 ? 8.685 -3.438 -2.023 1.00 96.56 95 ILE A C 1
ATOM 660 O O . ILE A 1 95 ? 7.495 -3.600 -2.282 1.00 96.56 95 ILE A O 1
ATOM 664 N N . SER A 1 96 ? 9.479 -4.407 -1.574 1.00 97.38 96 SER A N 1
ATOM 665 C CA . SER A 1 96 ? 9.025 -5.738 -1.166 1.00 97.38 96 SER A CA 1
ATOM 666 C C . SER A 1 96 ? 9.258 -5.931 0.329 1.00 97.38 96 SER A C 1
ATOM 668 O O . SER A 1 96 ? 10.179 -5.348 0.899 1.00 97.38 96 SER A O 1
ATOM 670 N N . ILE A 1 97 ? 8.431 -6.762 0.954 1.00 97.88 97 ILE A N 1
ATOM 671 C CA . ILE A 1 97 ? 8.512 -7.140 2.363 1.00 97.88 97 ILE A CA 1
ATOM 672 C C . ILE A 1 97 ? 8.613 -8.675 2.398 1.00 97.88 97 ILE A C 1
ATOM 674 O O . ILE A 1 97 ? 7.595 -9.366 2.340 1.00 97.88 97 ILE A O 1
ATOM 678 N N . PRO A 1 98 ? 9.828 -9.255 2.426 1.00 94.50 98 PRO A N 1
ATOM 679 C CA . PRO A 1 98 ? 10.004 -10.708 2.321 1.00 94.50 98 PRO A CA 1
ATOM 680 C C . PRO A 1 98 ? 9.421 -11.496 3.503 1.00 94.50 98 PRO A C 1
ATOM 682 O O . PRO A 1 98 ? 8.940 -12.617 3.324 1.00 94.50 98 PRO A O 1
ATOM 685 N N . SER A 1 99 ? 9.435 -10.905 4.701 1.00 97.44 99 SER A N 1
ATOM 686 C CA . SER A 1 99 ? 8.871 -11.497 5.916 1.00 97.44 99 SER A CA 1
ATOM 687 C C . SER A 1 99 ? 7.344 -11.562 5.831 1.00 97.44 99 SER A C 1
ATOM 689 O O . SER A 1 99 ? 6.677 -10.546 5.640 1.00 97.44 99 SER A O 1
ATOM 691 N N . ALA A 1 100 ? 6.781 -12.763 5.978 1.00 97.31 100 ALA A N 1
ATOM 692 C CA . ALA A 1 100 ? 5.333 -12.960 5.943 1.00 97.31 100 ALA A CA 1
ATOM 693 C C . ALA A 1 100 ? 4.622 -12.324 7.150 1.00 97.31 100 ALA A C 1
ATOM 695 O O . ALA A 1 100 ? 3.523 -11.799 6.990 1.00 97.31 100 ALA A O 1
ATOM 696 N N . SER A 1 101 ? 5.249 -12.324 8.334 1.00 97.75 101 SER A N 1
ATOM 697 C CA . SER A 1 101 ? 4.699 -11.641 9.513 1.00 97.75 101 SER A CA 1
ATOM 698 C C . SER A 1 101 ? 4.650 -10.132 9.301 1.00 97.75 101 SER A C 1
ATOM 700 O O . SER A 1 101 ? 3.615 -9.518 9.520 1.00 97.75 101 SER A O 1
ATOM 702 N N . ASP A 1 102 ? 5.721 -9.547 8.765 1.00 98.31 102 ASP A N 1
ATOM 703 C CA . ASP A 1 102 ? 5.806 -8.101 8.545 1.00 98.31 102 ASP A CA 1
ATOM 704 C C . ASP A 1 102 ? 4.784 -7.646 7.495 1.00 98.31 102 ASP A C 1
ATOM 706 O O . ASP A 1 102 ? 4.182 -6.580 7.622 1.00 98.31 102 ASP A O 1
ATOM 710 N N . ARG A 1 103 ? 4.543 -8.468 6.461 1.00 98.44 103 ARG A N 1
ATOM 711 C CA . ARG A 1 103 ? 3.454 -8.218 5.507 1.00 98.44 103 ARG A CA 1
ATOM 712 C C . ARG A 1 103 ? 2.097 -8.255 6.186 1.00 98.44 103 ARG A C 1
ATOM 714 O O . ARG A 1 103 ? 1.309 -7.340 5.964 1.00 98.44 103 ARG A O 1
ATOM 721 N N . ALA A 1 104 ? 1.828 -9.274 7.001 1.00 98.31 104 ALA A N 1
ATOM 722 C CA . ALA A 1 104 ? 0.570 -9.380 7.730 1.00 98.31 104 ALA A CA 1
ATOM 723 C C . ALA A 1 104 ? 0.338 -8.159 8.637 1.00 98.31 104 ALA A C 1
ATOM 725 O O . ALA A 1 104 ? -0.767 -7.617 8.648 1.00 98.31 104 ALA A O 1
ATOM 726 N N . ASP A 1 105 ? 1.379 -7.676 9.315 1.00 98.62 105 ASP A N 1
ATOM 727 C CA . ASP A 1 105 ? 1.328 -6.488 10.173 1.00 98.62 105 ASP A CA 1
ATOM 728 C C . ASP A 1 105 ? 1.050 -5.212 9.362 1.00 98.62 105 ASP A C 1
ATOM 730 O O . ASP A 1 105 ? 0.144 -4.442 9.693 1.00 98.62 105 ASP A O 1
ATOM 734 N N . VAL A 1 106 ? 1.764 -4.996 8.248 1.00 98.44 106 VAL A N 1
ATOM 735 C CA . VAL A 1 106 ? 1.507 -3.853 7.349 1.00 98.44 106 VAL A CA 1
ATOM 736 C C . VAL A 1 106 ? 0.088 -3.906 6.788 1.00 98.44 106 VAL A C 1
ATOM 738 O O . VAL A 1 106 ? -0.596 -2.885 6.769 1.00 98.44 106 VAL A O 1
ATOM 741 N N . ILE A 1 107 ? -0.389 -5.076 6.363 1.00 98.06 107 ILE A N 1
ATOM 742 C CA . ILE A 1 107 ? -1.755 -5.250 5.856 1.00 98.06 107 ILE A CA 1
ATOM 743 C C . ILE A 1 107 ? -2.779 -4.953 6.957 1.00 98.06 107 ILE A C 1
ATOM 745 O O . ILE A 1 107 ? -3.753 -4.247 6.687 1.00 98.06 107 ILE A O 1
ATOM 749 N N . ALA A 1 108 ? -2.543 -5.410 8.190 1.00 97.62 108 ALA A N 1
ATOM 750 C CA . ALA A 1 108 ? -3.390 -5.089 9.336 1.00 97.62 108 ALA A CA 1
ATOM 751 C C . ALA A 1 108 ? -3.452 -3.573 9.584 1.00 97.62 108 ALA A C 1
ATOM 753 O O . ALA A 1 108 ? -4.534 -3.032 9.800 1.00 97.62 108 ALA A O 1
ATOM 754 N N . TYR A 1 109 ? -2.328 -2.859 9.461 1.00 98.06 109 TYR A N 1
ATOM 755 C CA . TYR A 1 109 ? -2.322 -1.394 9.509 1.00 98.06 109 TYR A CA 1
ATOM 756 C C . TYR A 1 109 ? -3.111 -0.763 8.350 1.00 98.06 109 TYR A C 1
ATOM 758 O O . TYR A 1 109 ? -3.935 0.122 8.573 1.00 98.06 109 TYR A O 1
ATOM 766 N N . LEU A 1 110 ? -2.927 -1.225 7.110 1.00 97.50 110 LEU A N 1
ATOM 767 C CA . LEU A 1 110 ? -3.668 -0.695 5.957 1.00 97.50 110 LEU A CA 1
ATOM 768 C C . LEU A 1 110 ? -5.186 -0.893 6.095 1.00 97.50 110 LEU A C 1
ATOM 770 O O . LEU A 1 110 ? -5.955 -0.036 5.657 1.00 97.50 110 LEU A O 1
ATOM 774 N N . GLN A 1 111 ? -5.624 -1.978 6.737 1.00 96.25 111 GLN A N 1
ATOM 775 C CA . GLN A 1 111 ? -7.034 -2.218 7.055 1.00 96.25 111 GLN A CA 1
ATOM 776 C C . GLN A 1 111 ? -7.603 -1.175 8.027 1.00 96.25 111 GLN A C 1
ATOM 778 O O . GLN A 1 111 ? -8.782 -0.840 7.923 1.00 96.25 111 GLN A O 1
ATOM 783 N N . THR A 1 112 ? -6.788 -0.594 8.917 1.00 96.38 112 THR A N 1
ATOM 784 C CA . THR A 1 112 ? -7.251 0.486 9.808 1.00 96.38 112 THR A CA 1
ATOM 785 C C . THR A 1 112 ? -7.443 1.818 9.082 1.00 96.38 112 THR A C 1
ATOM 787 O O . THR A 1 112 ? -8.020 2.742 9.646 1.00 96.38 112 THR A O 1
ATOM 790 N N . LEU A 1 113 ? -6.945 1.953 7.848 1.00 95.00 113 LEU A N 1
ATOM 791 C CA . LEU A 1 113 ? -7.024 3.184 7.055 1.00 95.00 113 LEU A CA 1
ATOM 792 C C . LEU A 1 113 ? -8.321 3.303 6.246 1.0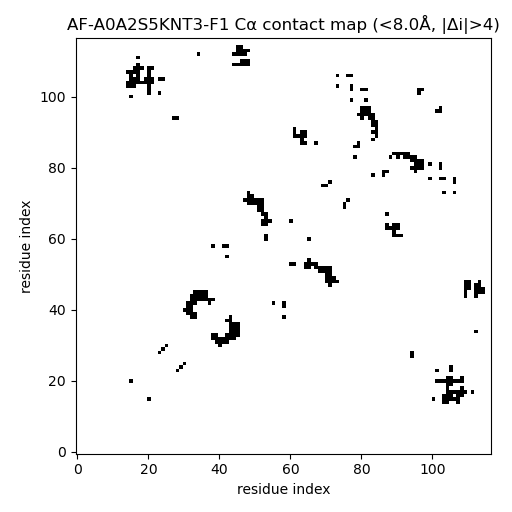0 95.00 113 LEU A C 1
ATOM 794 O O . LEU A 1 113 ? -8.365 4.066 5.279 1.00 95.00 113 LEU A O 1
ATOM 798 N N . SER A 1 114 ? -9.364 2.543 6.589 1.00 79.94 114 SER A N 1
ATOM 799 C CA . SER A 1 114 ? -10.654 2.604 5.905 1.00 79.94 114 SER A CA 1
ATOM 800 C C . SER A 1 114 ? -11.186 4.037 5.867 1.00 79.94 114 SER A C 1
ATOM 802 O O . SER A 1 114 ? -11.269 4.702 6.901 1.00 79.94 114 SER A O 1
ATOM 804 N N . THR A 1 115 ? -11.608 4.497 4.689 1.00 68.94 115 THR A N 1
ATOM 805 C CA . THR A 1 115 ? -12.572 5.595 4.613 1.00 68.94 115 THR A CA 1
ATOM 806 C C . THR A 1 115 ? -13.830 5.051 5.274 1.00 68.94 115 THR A C 1
ATOM 808 O O . THR A 1 115 ? -14.377 4.078 4.760 1.00 68.94 115 THR A O 1
ATOM 811 N N . GLY A 1 116 ? -14.198 5.547 6.458 1.00 54.97 116 GLY A N 1
ATOM 812 C CA . GLY A 1 116 ? -15.372 5.052 7.179 1.00 54.97 116 GLY A CA 1
ATOM 813 C C . GLY A 1 116 ? -16.573 4.892 6.241 1.00 54.97 116 GLY A C 1
ATOM 814 O O . GLY A 1 116 ? -16.699 5.658 5.285 1.00 54.97 116 GLY A O 1
ATOM 815 N N . GLN A 1 117 ? -17.385 3.860 6.490 1.00 38.59 117 GLN A N 1
ATOM 816 C CA . GLN A 1 117 ? -18.704 3.718 5.865 1.00 38.59 117 GLN A CA 1
ATOM 817 C C . GLN A 1 117 ? -19.461 5.049 5.853 1.00 38.59 117 GLN A C 1
ATOM 819 O O . GLN A 1 117 ? -19.386 5.764 6.881 1.00 38.59 117 GLN A O 1
#

Organism: NCBI:txid2083153

InterPro domains:
  IPR002327 Cytochrome c, class IA/ IB [PR00604] (28-35)
  IPR002327 Cytochrome c, class IA/ IB [PR00604] (39-54)
  IPR002327 Cytochrome c, class IA/ IB [PR00604] (55-65)
  IPR002327 Cytochrome c, class IA/ IB [PR00604] (69-85)
  IPR002327 Cytochrome c, class IA/ IB [PR00604] (88-98)
  IPR002327 Cytochrome c, class IA/ IB [PR00604] (104-112)
  IPR002327 Cytochrome c, class IA/ IB [PTHR11961] (11-112)
  IPR009056 Cytochrome c-like domain [PF00034] (21-114)
  IPR009056 Cytochrome c-like domain [PS51007] (16-114)
  IPR036909 Cytochrome c-like domain superfamily [G3DSA:1.10.760.10] (4-112)
  IPR036909 Cytochrome c-like domain superfamily [SSF46626] (15-114)

pLDDT: mean 90.38, std 15.77, range [38.59, 98.69]

Sequence (117 aa):
MTLTAIACAGSALAAGDAGHGRELFTAQCSACHTTNGSPLVGPSLMGVVGRHAGSLAGVNYTQALKSYDVVWDAASLDTFLTSPFAAVPGTTMPISIPSASDRADVIAYLQTLSTGQ

Nearest PDB structures (foldseek):
  1csw-assembly1_A  TM=9.664E-01  e=5.911E-12  Saccharomyces cerevisiae
  1cie-assembly1_A-2  TM=9.702E-01  e=9.065E-12  Saccharomyces cerevisiae
  3nwv-assembly3_C  TM=9.642E-01  e=2.458E-11  Homo sapiens
  1ql3-assembly1_A  TM=9.682E-01  e=9.521E-11  Paracoccus denitrificans
  3m97-assembly1_X  TM=8.592E-01  e=1.985E-11  Paracoccus denitrificans

Solvent-accessible surface area (backbone atoms only — not comparable to full-atom values): 6785 Å² total; per-residue (Å²): 141,81,84,80,80,81,79,79,81,71,81,68,74,73,80,36,51,35,71,61,8,47,52,52,36,56,76,73,41,46,92,33,32,35,72,79,68,52,65,65,80,37,58,32,44,36,33,38,58,74,30,53,44,60,59,66,82,98,56,93,62,43,71,39,36,55,67,41,92,43,61,30,44,72,68,54,44,47,51,32,33,48,33,27,55,77,66,37,64,66,48,88,63,82,69,55,43,81,49,68,67,60,39,38,7,33,47,37,27,40,58,72,34,51,68,74,131

Mean predicted aligned error: 6.79 Å

Radius of gyration: 16.57 Å; Cα contacts (8 Å, |Δi|>4): 182; chains: 1; bounding box: 34×56×39 Å

Secondary structure (DSSP, 8-state):
-------------PPP-HHHHHHHHHHHTTTT--SSS--SSS---TT-TTPBTT--TT----HHHHH---B--HHHHHHHHH-HHHHSTT---------HHHHHHHHHHHHTT----